Protein AF-A0A973LW47-F1 (afdb_monomer)

Foldseek 3Di:
DVVVVCVVVVWDWDDDPVFKIWGADPVGDIDIDGNDDPQDDPRHGHD

Radius of gyration: 11.84 Å; Cα contacts (8 Å, |Δi|>4): 54; chains: 1; bounding box: 23×28×24 Å

Mean predicted aligned error: 3.53 Å

Secondary structure (DSSP, 8-state):
--HHHHHHTT--EEEETTTEEEEE-TT-PEEEEE-SPTTEETTEE--

Sequence (47 aa):
RLRGKLEMAGVPHQIESGASIYFKDPDGARLELLADHLGEMYGARVL

Solvent-accessible surface area (backbone atoms only — not comparable to full-atom values): 3070 Å² total; per-residue (Å²): 124,62,68,66,52,34,59,75,68,69,48,71,65,48,74,47,95,88,46,33,40,35,37,59,51,98,91,62,52,82,46,75,50,69,72,58,59,94,55,41,58,97,90,37,83,55,133

pLDDT: mean 91.71, std 5.49, range [73.19, 97.81]

Nearest PDB structures (foldseek):
  6xa0-assembly1_A  TM=7.629E-01  e=4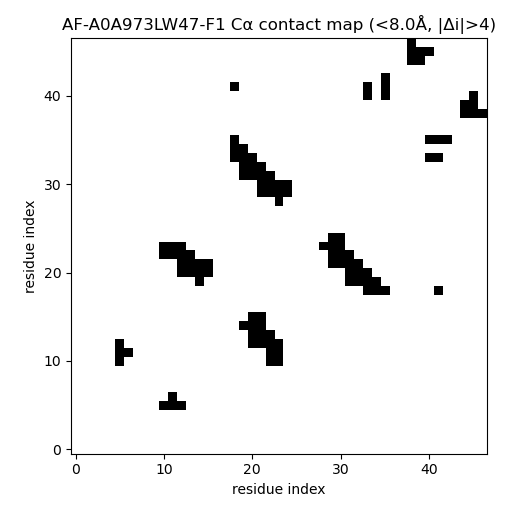.603E-01  Thermomonospora curvata DSM 43183
  1jx2-assembly1_A  TM=6.252E-01  e=9.882E-01  Dictyostelium discoideum
  3sk2-assembly1_B  TM=5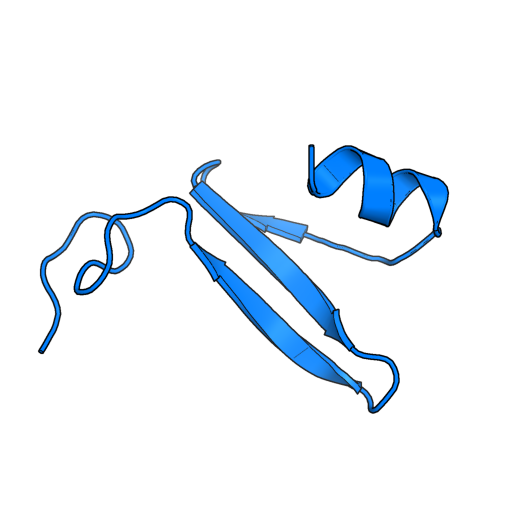.427E-01  e=5.173E+00  Pantoea agglomerans
  4q66-assembly1_D  TM=4.513E-01  e=3.763E+00  Saccharomyces cerevisiae R008
  4q66-assembly2_J  TM=4.533E-01  e=4.854E+00  Saccharomyces cerevisiae R008

Structure (mmCIF, N/CA/C/O backbone):
data_AF-A0A973LW47-F1
#
_entry.id   AF-A0A973LW47-F1
#
loop_
_atom_site.group_PDB
_atom_site.id
_atom_site.type_symbol
_atom_site.label_atom_id
_atom_site.label_alt_id
_atom_site.label_comp_id
_atom_site.label_asym_id
_atom_site.label_entity_id
_atom_site.label_seq_id
_atom_site.pdbx_PDB_ins_code
_atom_site.Cartn_x
_atom_site.Cartn_y
_atom_site.Cartn_z
_atom_site.occupancy
_atom_site.B_iso_or_equiv
_atom_site.auth_seq_id
_atom_site.auth_comp_id
_atom_site.auth_asym_id
_atom_site.auth_atom_id
_atom_site.pdbx_PDB_model_num
ATOM 1 N N . ARG A 1 1 ? -0.352 13.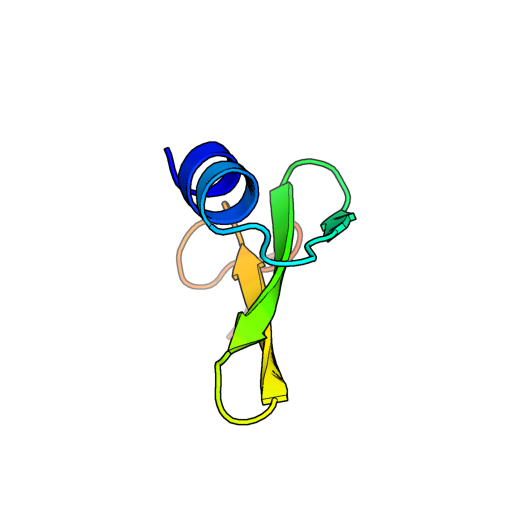306 -4.919 1.00 82.25 1 ARG A N 1
ATOM 2 C CA . ARG A 1 1 ? -1.820 13.385 -4.678 1.00 82.25 1 ARG A CA 1
ATOM 3 C C . ARG A 1 1 ? -2.322 12.394 -3.615 1.00 82.25 1 ARG A C 1
ATOM 5 O O . ARG A 1 1 ? -3.281 12.742 -2.948 1.00 82.25 1 ARG A O 1
ATOM 12 N N . LEU A 1 2 ? -1.721 11.206 -3.425 1.00 89.25 2 LEU A N 1
ATOM 13 C CA . LEU A 1 2 ? -2.121 10.271 -2.353 1.00 89.25 2 LEU A CA 1
ATOM 14 C C . LEU A 1 2 ? -1.542 10.626 -0.975 1.00 89.25 2 LEU A C 1
ATOM 16 O O . LEU A 1 2 ? -2.309 10.740 -0.031 1.00 89.25 2 LEU A O 1
ATOM 20 N N . ARG A 1 3 ? -0.223 10.848 -0.873 1.00 90.50 3 ARG A N 1
ATOM 21 C CA . ARG A 1 3 ? 0.453 11.200 0.392 1.00 90.50 3 ARG A CA 1
ATOM 22 C C . ARG A 1 3 ? -0.286 12.297 1.168 1.00 90.50 3 ARG A C 1
ATOM 24 O O . ARG A 1 3 ? -0.729 12.059 2.280 1.00 90.50 3 ARG A O 1
ATOM 31 N N . GLY A 1 4 ? -0.554 13.429 0.515 1.00 93.69 4 GLY A N 1
ATOM 32 C CA . GLY A 1 4 ? -1.298 14.533 1.133 1.00 93.69 4 GLY A CA 1
ATOM 33 C C . GLY A 1 4 ? -2.722 14.180 1.583 1.00 93.69 4 GLY A C 1
ATOM 34 O O . GLY A 1 4 ? -3.224 14.774 2.527 1.00 93.69 4 GLY A O 1
ATOM 35 N N . LYS A 1 5 ? -3.383 13.192 0.959 1.00 94.81 5 LYS A N 1
ATOM 36 C CA . LYS A 1 5 ? -4.683 12.701 1.446 1.00 94.81 5 LYS A CA 1
ATOM 37 C C . LYS A 1 5 ? -4.531 11.899 2.736 1.00 94.81 5 LYS A C 1
ATOM 39 O O . LYS A 1 5 ? -5.359 12.054 3.623 1.00 94.81 5 LYS A O 1
ATOM 44 N N . LEU A 1 6 ? -3.496 11.063 2.831 1.00 95.00 6 LEU 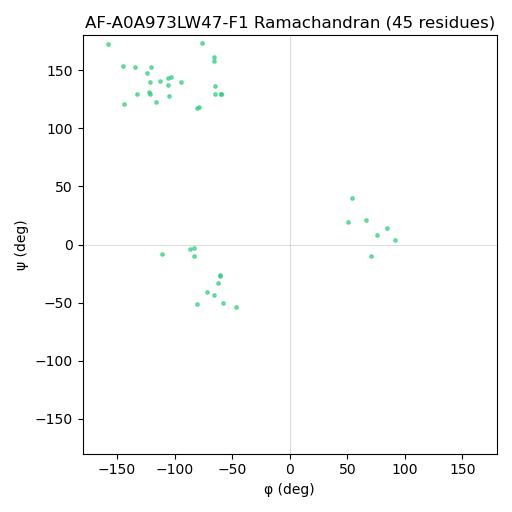A N 1
ATOM 45 C CA . LEU A 1 6 ? -3.204 10.291 4.041 1.00 95.00 6 LEU A CA 1
ATOM 46 C C . LEU A 1 6 ? -2.815 11.219 5.197 1.00 95.00 6 LEU A C 1
ATOM 48 O O . LEU A 1 6 ? -3.349 11.071 6.290 1.00 95.00 6 LEU A O 1
ATOM 52 N N . GLU A 1 7 ? -1.974 12.223 4.931 1.00 95.31 7 GLU A N 1
ATOM 53 C CA . GLU A 1 7 ? -1.602 13.268 5.898 1.00 95.31 7 GLU A CA 1
ATOM 54 C C . GLU A 1 7 ? -2.834 14.028 6.409 1.00 95.31 7 GLU A C 1
ATOM 56 O O . GLU A 1 7 ? -3.045 14.123 7.614 1.00 95.31 7 GLU A O 1
ATOM 61 N N . MET A 1 8 ? -3.691 14.508 5.501 1.00 97.56 8 MET A N 1
ATOM 62 C CA . MET A 1 8 ? -4.919 15.230 5.854 1.00 97.56 8 MET A CA 1
ATOM 63 C C . MET A 1 8 ? -5.903 14.372 6.664 1.00 97.56 8 MET A C 1
ATOM 65 O O . MET A 1 8 ? -6.617 14.896 7.512 1.00 97.56 8 MET A O 1
ATOM 69 N N . ALA A 1 9 ? -5.945 13.064 6.409 1.00 96.19 9 ALA A N 1
ATOM 70 C CA . ALA A 1 9 ? -6.789 12.123 7.141 1.00 96.19 9 ALA A CA 1
ATOM 71 C C . ALA A 1 9 ? -6.162 11.637 8.463 1.00 96.19 9 ALA A C 1
ATOM 73 O O . ALA A 1 9 ? -6.792 10.859 9.175 1.00 96.19 9 ALA A O 1
ATOM 74 N N . GLY A 1 10 ? -4.931 12.050 8.788 1.00 96.00 10 GLY A N 1
ATOM 75 C CA . GLY A 1 10 ? -4.214 11.581 9.975 1.00 96.00 10 GLY A CA 1
ATOM 76 C C . GLY A 1 10 ? -3.851 10.094 9.928 1.00 96.00 10 GLY A C 1
ATOM 77 O O . GLY A 1 10 ? -3.627 9.490 10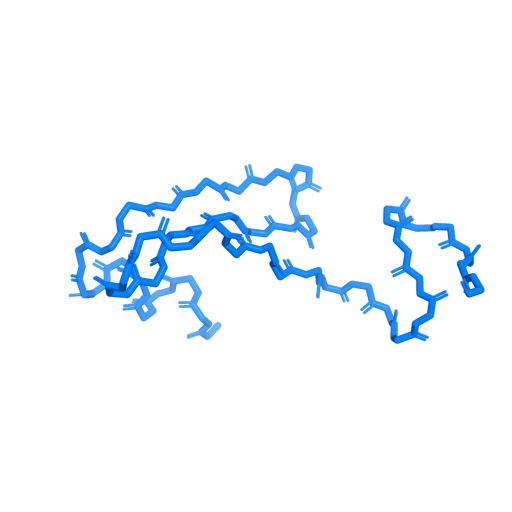.974 1.00 96.00 10 GLY A O 1
ATOM 78 N N . VAL A 1 11 ? -3.805 9.489 8.735 1.00 96.44 11 VAL A N 1
ATOM 79 C CA . VAL A 1 11 ? -3.481 8.068 8.566 1.00 96.44 11 VAL A CA 1
ATOM 80 C C . VAL A 1 11 ? -1.965 7.885 8.674 1.00 96.44 11 VAL A C 1
ATOM 82 O O . VAL A 1 11 ? -1.225 8.428 7.838 1.00 96.44 11 VAL A O 1
ATOM 85 N N . PRO A 1 12 ? -1.473 7.106 9.659 1.00 96.81 12 PRO A N 1
ATOM 86 C CA . PRO A 1 12 ? -0.059 6.782 9.752 1.00 96.81 12 PRO A CA 1
ATOM 87 C C . PRO A 1 12 ? 0.395 6.047 8.495 1.00 96.81 12 PRO A C 1
ATOM 89 O O . PRO A 1 12 ? -0.217 5.064 8.071 1.00 96.81 12 PRO A O 1
ATOM 92 N N . HIS A 1 13 ? 1.478 6.528 7.901 1.00 95.56 13 HIS A N 1
ATOM 93 C CA . HIS A 1 13 ? 2.053 5.940 6.705 1.00 95.56 13 HIS A CA 1
ATOM 94 C C . HIS A 1 13 ? 3.574 6.061 6.730 1.00 95.56 13 HIS A C 1
ATOM 96 O O . HIS A 1 13 ? 4.128 6.968 7.351 1.00 95.56 13 HIS A O 1
ATOM 102 N N . GLN A 1 14 ? 4.243 5.146 6.038 1.00 95.56 14 GLN A N 1
ATOM 103 C CA . GLN A 1 14 ? 5.691 5.139 5.865 1.00 95.56 14 GLN A CA 1
ATOM 104 C C . GLN A 1 14 ? 6.018 5.184 4.381 1.00 95.56 14 GLN A C 1
ATOM 106 O O . GLN A 1 14 ? 5.366 4.527 3.575 1.00 95.56 14 GLN A O 1
ATOM 111 N N . ILE A 1 15 ? 7.037 5.955 4.030 1.00 91.62 15 ILE A N 1
ATOM 112 C CA . ILE A 1 15 ? 7.548 6.047 2.667 1.00 91.62 15 ILE A CA 1
ATOM 113 C C . ILE A 1 15 ? 8.851 5.276 2.624 1.00 91.62 15 IL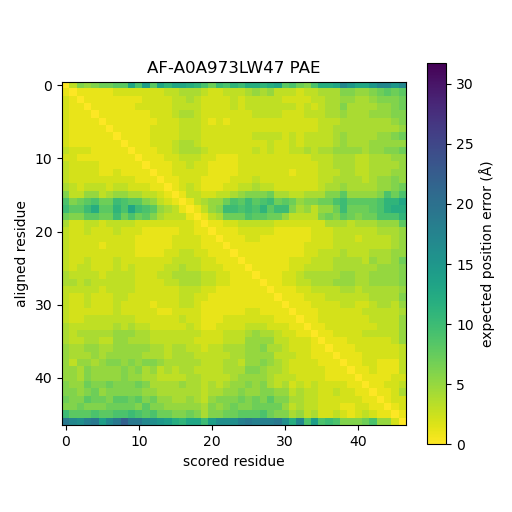E A C 1
ATOM 115 O O . ILE A 1 15 ? 9.728 5.540 3.443 1.00 91.62 15 ILE A O 1
ATOM 119 N N . GLU A 1 16 ? 8.976 4.360 1.673 1.00 87.56 16 GLU A N 1
ATOM 120 C CA . GLU A 1 16 ? 10.167 3.533 1.530 1.00 87.56 16 GLU A CA 1
ATOM 121 C C . GLU A 1 16 ? 10.780 3.729 0.144 1.00 87.56 16 GLU A C 1
ATOM 123 O O . GLU A 1 16 ? 10.089 3.713 -0.883 1.00 87.56 16 GLU A O 1
ATOM 128 N N . SER A 1 17 ? 12.090 3.995 0.132 1.00 78.06 17 SER A N 1
ATOM 129 C CA . SER A 1 17 ? 12.902 4.219 -1.076 1.00 78.06 17 SER A CA 1
ATOM 130 C C . SER A 1 17 ? 12.350 5.256 -2.076 1.00 78.06 17 SER A C 1
ATOM 132 O O . SER A 1 17 ? 12.708 5.256 -3.249 1.00 78.06 17 SER A O 1
ATOM 134 N N . GLY A 1 18 ? 11.446 6.144 -1.642 1.00 77.69 18 GLY A N 1
ATOM 135 C CA . GLY A 1 18 ? 10.812 7.175 -2.477 1.00 77.69 18 GLY A CA 1
ATOM 136 C C . GLY A 1 18 ? 9.803 6.665 -3.519 1.00 77.69 18 GLY A C 1
ATOM 137 O O . GLY A 1 18 ? 9.068 7.481 -4.076 1.00 77.69 18 GLY A O 1
ATOM 138 N N . ALA A 1 19 ? 9.726 5.351 -3.740 1.00 84.44 19 ALA A N 1
ATOM 139 C CA . ALA A 1 19 ? 8.890 4.711 -4.758 1.00 84.44 19 ALA A CA 1
ATOM 140 C C . ALA A 1 19 ? 7.715 3.908 -4.177 1.00 84.44 19 ALA A C 1
ATOM 142 O O . ALA A 1 19 ? 6.842 3.477 -4.927 1.00 84.44 19 ALA A O 1
ATOM 143 N N . SER A 1 20 ? 7.658 3.7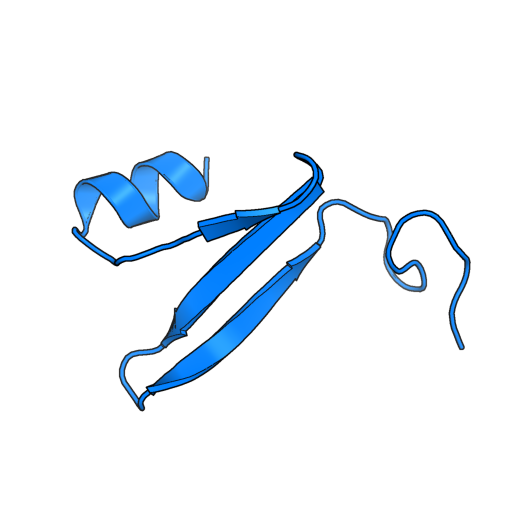26 -2.856 1.00 91.00 20 SER A N 1
ATOM 144 C CA . SER A 1 20 ? 6.584 2.973 -2.205 1.00 91.00 20 SER A CA 1
ATOM 145 C C . SER A 1 20 ? 6.035 3.685 -0.970 1.00 91.00 20 SER A C 1
ATOM 147 O O . SER A 1 20 ? 6.715 4.491 -0.323 1.00 91.00 20 SER A O 1
ATOM 149 N N . ILE A 1 21 ? 4.766 3.414 -0.664 1.00 94.19 21 ILE A N 1
ATOM 150 C CA . ILE A 1 21 ? 4.093 3.8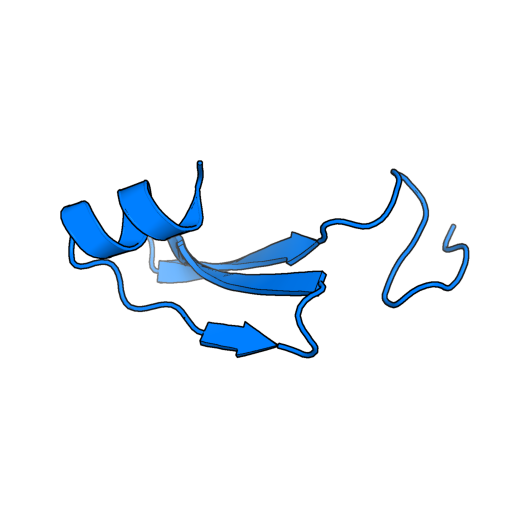97 0.541 1.00 94.19 21 ILE A CA 1
ATOM 151 C C . ILE A 1 21 ? 3.347 2.756 1.226 1.00 94.19 21 ILE A C 1
ATOM 153 O O . ILE A 1 21 ? 2.553 2.051 0.603 1.00 94.19 21 ILE A O 1
ATOM 157 N N . TYR A 1 22 ? 3.581 2.619 2.526 1.00 95.75 22 TYR A N 1
ATOM 158 C CA . TYR A 1 22 ? 2.909 1.670 3.398 1.00 95.75 22 TYR A CA 1
ATOM 159 C C . TYR A 1 22 ? 1.908 2.380 4.294 1.00 95.75 22 TYR A C 1
ATOM 161 O O . TYR A 1 22 ? 2.221 3.424 4.865 1.00 95.75 22 TYR A O 1
ATOM 169 N N . PHE A 1 23 ? 0.728 1.798 4.461 1.00 96.56 23 PHE A N 1
ATOM 170 C CA . PHE A 1 23 ? -0.294 2.257 5.403 1.00 96.56 23 PHE A CA 1
ATOM 171 C C . PHE A 1 23 ? -1.241 1.102 5.739 1.00 96.56 23 PHE A C 1
ATOM 173 O O . PHE A 1 23 ? -1.134 0.015 5.167 1.00 96.56 23 PHE A O 1
ATOM 180 N N . LYS A 1 24 ? -2.144 1.315 6.697 1.00 97.31 24 LYS A N 1
ATOM 181 C CA . LYS A 1 24 ? -3.198 0.349 7.019 1.00 97.31 24 LYS A CA 1
ATOM 182 C C . LYS A 1 24 ? -4.547 0.820 6.498 1.00 97.31 24 LYS A C 1
ATOM 184 O O . LYS A 1 24 ? -4.825 2.020 6.525 1.00 97.31 24 LYS A O 1
ATOM 189 N N . ASP A 1 25 ? -5.363 -0.119 6.037 1.00 95.38 25 ASP A N 1
ATOM 190 C CA . ASP A 1 25 ? -6.780 0.135 5.787 1.00 95.38 25 ASP A CA 1
ATOM 191 C C . ASP A 1 25 ? -7.582 0.162 7.111 1.00 95.38 25 ASP A C 1
ATOM 193 O O . ASP A 1 25 ? -7.016 -0.101 8.181 1.00 95.38 25 ASP A O 1
ATOM 197 N N . PRO A 1 26 ? -8.882 0.513 7.078 1.00 96.06 26 PRO A N 1
ATOM 198 C CA . PRO A 1 26 ? -9.716 0.558 8.281 1.00 96.06 26 PRO A CA 1
ATOM 199 C C . PRO A 1 26 ? -9.848 -0.781 9.018 1.00 96.06 26 PRO A C 1
ATOM 201 O O . PRO A 1 26 ? -10.048 -0.778 10.232 1.00 96.06 26 PRO A O 1
ATOM 204 N N . ASP A 1 27 ? -9.699 -1.902 8.312 1.00 97.00 27 ASP A N 1
ATOM 205 C CA . ASP A 1 27 ? -9.774 -3.254 8.874 1.00 97.00 27 ASP A CA 1
ATOM 206 C C . ASP A 1 27 ? -8.410 -3.729 9.419 1.00 97.00 27 ASP A C 1
ATOM 208 O O . ASP A 1 27 ? -8.293 -4.785 10.044 1.00 97.00 27 ASP A O 1
ATOM 212 N N . GLY A 1 28 ? -7.362 -2.919 9.238 1.00 95.44 28 GLY A N 1
ATOM 213 C CA . GLY A 1 28 ? -6.019 -3.138 9.755 1.00 95.44 28 GLY A CA 1
ATOM 214 C C . GLY A 1 28 ? -5.086 -3.893 8.809 1.00 95.44 28 GLY A C 1
ATOM 215 O O . GLY A 1 28 ? -3.939 -4.156 9.201 1.00 95.44 28 GLY A O 1
ATOM 216 N N . ALA A 1 29 ? -5.518 -4.212 7.585 1.00 97.81 29 ALA A N 1
ATOM 217 C CA . ALA A 1 29 ? -4.664 -4.847 6.591 1.00 97.81 29 ALA A CA 1
ATOM 218 C C . ALA A 1 29 ? -3.532 -3.896 6.186 1.00 97.81 29 ALA A C 1
ATOM 220 O O . ALA A 1 29 ? -3.736 -2.698 5.975 1.00 97.81 29 ALA A O 1
ATOM 221 N N . ARG A 1 30 ? -2.308 -4.427 6.089 1.00 96.31 30 ARG A N 1
ATOM 222 C CA . ARG A 1 30 ? -1.144 -3.657 5.640 1.00 96.31 30 ARG A CA 1
ATOM 223 C C . ARG A 1 30 ? -1.163 -3.579 4.121 1.00 96.31 30 ARG A C 1
ATOM 225 O O . ARG A 1 30 ? -1.020 -4.597 3.450 1.00 96.31 30 ARG A O 1
ATOM 232 N N . LEU A 1 31 ? -1.273 -2.363 3.609 1.00 95.50 31 LEU A N 1
ATOM 233 C CA . LEU A 1 31 ? -1.219 -2.066 2.190 1.00 95.50 31 LEU A CA 1
ATOM 234 C C . LEU A 1 31 ? 0.142 -1.480 1.824 1.00 95.50 31 LEU A C 1
ATOM 236 O O . LEU A 1 31 ? 0.732 -0.712 2.587 1.00 95.50 31 LEU A O 1
ATOM 240 N N . GLU A 1 32 ? 0.606 -1.839 0.633 1.00 94.38 32 GLU A N 1
ATOM 241 C CA . GLU A 1 32 ? 1.743 -1.235 -0.049 1.00 94.38 32 GLU A CA 1
ATOM 242 C C . GLU A 1 32 ? 1.270 -0.722 -1.403 1.00 94.38 32 GLU A C 1
ATOM 244 O O . GLU A 1 32 ? 0.607 -1.444 -2.148 1.00 94.38 32 GLU A O 1
ATOM 249 N N . LEU A 1 33 ? 1.611 0.521 -1.727 1.00 92.19 33 LEU A N 1
ATOM 250 C CA . LEU A 1 33 ? 1.423 1.053 -3.069 1.00 92.19 33 LEU A CA 1
ATOM 251 C C . LEU A 1 33 ? 2.779 1.377 -3.675 1.00 92.19 33 LEU A C 1
ATOM 253 O O . LEU A 1 33 ? 3.532 2.176 -3.118 1.00 92.19 33 LEU A O 1
ATOM 257 N N . LEU A 1 34 ? 3.039 0.764 -4.827 1.00 91.50 34 LEU A N 1
ATOM 258 C CA . LEU A 1 34 ? 4.232 0.950 -5.640 1.00 91.50 34 LEU A CA 1
ATOM 259 C C . LEU A 1 34 ? 3.962 2.012 -6.710 1.00 91.50 34 LEU A C 1
ATOM 261 O O . LEU A 1 34 ? 2.875 2.064 -7.289 1.00 91.50 34 LEU A O 1
ATOM 265 N N . ALA A 1 35 ? 4.950 2.865 -6.961 1.00 90.12 35 ALA A N 1
ATOM 266 C CA . ALA A 1 35 ? 4.945 3.801 -8.083 1.00 90.12 35 ALA A CA 1
ATOM 267 C C . ALA A 1 35 ? 5.413 3.155 -9.401 1.00 90.12 35 ALA A C 1
ATOM 269 O O . ALA A 1 35 ? 5.286 3.781 -10.454 1.00 90.12 35 ALA A O 1
ATOM 270 N N . ASP A 1 36 ? 5.942 1.932 -9.328 1.00 89.69 36 ASP A N 1
ATOM 271 C CA . ASP A 1 36 ? 6.424 1.156 -10.468 1.00 89.69 36 ASP A CA 1
ATOM 272 C C . ASP A 1 36 ? 5.277 0.776 -11.422 1.00 89.69 36 ASP A C 1
ATOM 274 O O . ASP A 1 36 ? 4.090 0.809 -11.070 1.00 89.69 36 ASP A O 1
ATOM 278 N N . HIS A 1 37 ? 5.623 0.412 -12.659 1.00 91.12 37 HIS A N 1
ATOM 279 C CA . HIS A 1 37 ? 4.631 -0.053 -13.620 1.00 91.12 37 HIS A CA 1
ATOM 280 C C . HIS A 1 37 ? 4.005 -1.383 -13.181 1.00 91.12 37 HIS A C 1
ATOM 282 O O . HIS A 1 37 ? 4.574 -2.164 -12.422 1.00 91.12 37 HIS A O 1
ATOM 288 N N . LEU A 1 38 ? 2.814 -1.683 -13.703 1.00 91.31 38 LEU A N 1
ATOM 289 C CA . LEU A 1 38 ? 2.191 -2.978 -13.456 1.00 91.31 38 LEU A CA 1
ATOM 290 C C . LEU A 1 38 ? 3.094 -4.111 -13.975 1.00 91.31 38 LEU A C 1
ATOM 292 O O . LEU A 1 38 ? 3.519 -4.098 -15.133 1.00 91.31 38 LEU A O 1
ATOM 296 N N . GLY A 1 39 ? 3.344 -5.102 -13.119 1.00 92.06 39 GLY A N 1
ATOM 297 C CA . GLY A 1 39 ? 4.301 -6.175 -13.391 1.00 92.06 39 GLY A CA 1
ATOM 298 C C . GLY A 1 39 ? 5.744 -5.814 -13.035 1.00 92.06 39 GLY A C 1
ATOM 299 O O . GLY A 1 39 ? 6.656 -6.510 -13.470 1.00 92.06 39 GLY A O 1
ATOM 300 N N . GLU A 1 40 ? 5.970 -4.744 -12.270 1.00 91.50 40 GLU A N 1
ATOM 301 C CA . GLU A 1 40 ? 7.267 -4.390 -11.692 1.00 91.50 40 GLU A CA 1
ATOM 302 C C . GLU A 1 40 ? 7.176 -4.254 -10.164 1.00 91.50 40 GLU A C 1
ATOM 304 O O . GLU A 1 40 ? 6.140 -3.877 -9.615 1.00 91.50 40 GLU A O 1
ATOM 309 N N . MET A 1 41 ? 8.266 -4.598 -9.478 1.00 89.19 41 MET A N 1
ATOM 310 C CA . MET A 1 41 ? 8.422 -4.475 -8.033 1.00 89.19 41 MET A CA 1
ATOM 311 C C . MET A 1 41 ? 9.864 -4.088 -7.702 1.00 89.19 41 MET A C 1
ATOM 313 O O . MET A 1 41 ? 10.802 -4.808 -8.049 1.00 89.19 41 MET A O 1
ATOM 317 N N . TYR A 1 42 ? 10.035 -2.944 -7.039 1.00 85.19 42 TYR A N 1
ATOM 318 C CA . TYR A 1 42 ? 11.337 -2.363 -6.695 1.00 85.19 42 TYR A CA 1
ATOM 319 C C . TYR A 1 42 ? 12.260 -2.201 -7.915 1.00 85.19 42 TYR A C 1
ATOM 321 O O . TYR A 1 42 ? 13.461 -2.468 -7.848 1.00 85.19 42 TYR A O 1
ATOM 329 N N . GLY A 1 43 ? 11.687 -1.792 -9.051 1.00 86.00 43 GLY A N 1
ATOM 330 C CA . GLY A 1 43 ? 12.411 -1.612 -10.313 1.00 86.00 43 GLY A CA 1
ATOM 331 C C . GLY A 1 43 ? 12.769 -2.903 -11.064 1.00 86.00 43 GLY A C 1
ATOM 332 O O . GLY A 1 43 ? 13.498 -2.842 -12.054 1.00 86.00 43 GLY A O 1
ATOM 333 N N . ALA A 1 44 ? 12.272 -4.067 -10.631 1.00 88.12 44 ALA A N 1
ATOM 334 C CA . ALA A 1 44 ? 12.461 -5.343 -11.320 1.00 88.12 44 ALA A CA 1
ATOM 335 C C . ALA A 1 44 ? 11.139 -5.886 -11.884 1.00 88.12 44 ALA A C 1
ATOM 337 O O . ALA A 1 44 ? 10.105 -5.818 -11.225 1.00 88.12 44 ALA A O 1
ATOM 338 N N . ARG A 1 45 ? 11.168 -6.477 -13.087 1.00 92.44 45 ARG A N 1
ATOM 339 C CA . ARG A 1 45 ? 10.009 -7.164 -13.686 1.00 92.44 45 ARG A CA 1
ATOM 340 C C . ARG A 1 45 ? 9.634 -8.392 -12.846 1.00 92.44 45 ARG A C 1
ATOM 342 O O . ARG A 1 45 ? 10.489 -9.235 -1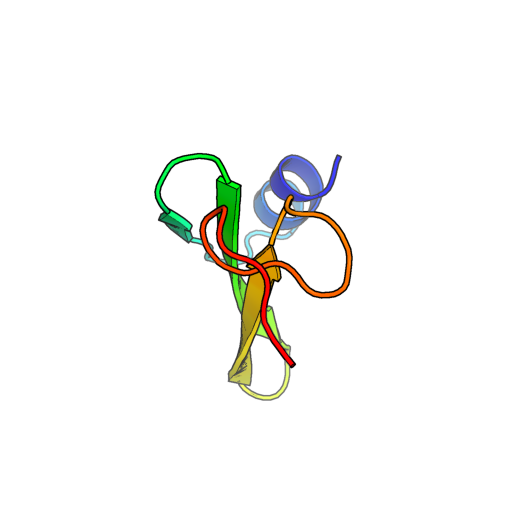2.584 1.00 92.44 45 ARG A O 1
ATOM 349 N N . VAL A 1 46 ? 8.361 -8.513 -12.486 1.00 89.94 46 VAL A N 1
ATOM 350 C CA . VAL A 1 46 ? 7.781 -9.642 -11.744 1.00 89.94 46 VAL A CA 1
ATOM 351 C C . VAL A 1 46 ? 6.663 -10.309 -12.554 1.00 89.94 46 VAL A C 1
ATOM 353 O O . VAL A 1 46 ? 6.064 -9.677 -13.428 1.00 89.94 46 VAL A O 1
ATOM 356 N N . LEU A 1 47 ? 6.442 -11.605 -12.307 1.00 73.19 47 LEU A N 1
ATOM 357 C CA . LEU A 1 47 ? 5.491 -12.475 -13.014 1.00 73.19 47 LEU A CA 1
ATOM 358 C C . LEU A 1 47 ? 4.302 -12.836 -12.124 1.00 73.19 47 LEU A C 1
ATOM 360 O O . LEU A 1 47 ? 4.551 -13.163 -10.942 1.00 73.19 47 LEU A O 1
#